Protein AF-A0A963RP96-F1 (afdb_monomer_lite)

Foldseek 3Di:
DDPDDDPDDPCVVVDKDFPAQQVDDDPNHGPGCIPVNVVVVVVVVVVVVLCVQQVDPDPDGDPSVVD

pLDDT: mean 89.69, std 12.18, range [43.09, 98.62]

Sequence (67 aa):
MAGETAKVDPMHQFTIEPVLGADWNIAGHSIAFT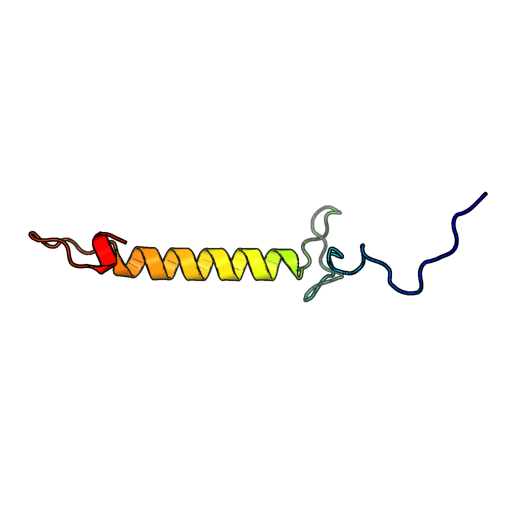NSALWMLITAVVLWLFMLGGMKRQLVPGRWQMA

Structure (mmCIF, N/CA/C/O backbone):
data_AF-A0A963RP96-F1
#
_entry.id   AF-A0A963RP96-F1
#
loop_
_atom_site.group_PDB
_atom_site.id
_atom_site.type_symbol
_atom_site.label_atom_id
_atom_site.label_alt_id
_atom_site.label_comp_id
_atom_site.label_asym_id
_atom_site.label_entity_id
_atom_site.label_seq_id
_atom_site.pdbx_PDB_ins_code
_atom_site.Cartn_x
_atom_site.Cartn_y
_atom_site.Cartn_z
_atom_site.occupancy
_atom_site.B_iso_or_equiv
_atom_site.auth_seq_id
_atom_site.auth_comp_id
_atom_site.auth_asym_id
_atom_site.auth_atom_id
_atom_site.pdbx_PDB_model_num
ATOM 1 N N . MET A 1 1 ? 17.852 24.303 -26.519 1.00 43.09 1 MET A N 1
ATOM 2 C CA . MET A 1 1 ? 18.921 24.268 -25.501 1.00 43.09 1 MET A CA 1
ATOM 3 C C . MET A 1 1 ? 18.481 23.270 -24.450 1.00 43.09 1 MET A C 1
ATOM 5 O O . MET A 1 1 ? 17.539 23.558 -23.725 1.00 43.09 1 MET A O 1
ATOM 9 N N . ALA A 1 2 ? 19.043 22.061 -24.491 1.00 48.88 2 ALA A N 1
ATOM 10 C CA . ALA A 1 2 ? 18.787 21.031 -23.492 1.00 48.88 2 ALA A CA 1
ATOM 11 C C . ALA A 1 2 ? 19.337 21.531 -22.153 1.00 48.88 2 ALA A C 1
ATOM 13 O O . ALA A 1 2 ? 20.515 21.876 -22.071 1.00 48.88 2 ALA A O 1
ATOM 14 N N . GLY A 1 3 ? 18.459 21.656 -21.159 1.00 55.69 3 GLY A N 1
ATOM 15 C CA . GLY A 1 3 ? 18.850 22.010 -19.802 1.00 55.69 3 GLY A CA 1
ATOM 16 C C . GLY A 1 3 ? 19.738 20.913 -19.234 1.00 55.69 3 GLY A C 1
ATOM 17 O O . GLY A 1 3 ? 19.433 19.730 -19.372 1.00 55.69 3 GLY A O 1
ATOM 18 N N . GLU A 1 4 ? 20.856 21.329 -18.658 1.00 57.59 4 GLU A N 1
ATOM 19 C CA . GLU A 1 4 ? 21.853 20.484 -18.018 1.00 57.59 4 GLU A CA 1
ATOM 20 C C . GLU A 1 4 ? 21.192 19.471 -17.076 1.00 57.59 4 GLU A C 1
ATOM 22 O O . GLU A 1 4 ? 20.341 19.817 -16.255 1.00 57.59 4 GLU A O 1
ATOM 27 N N . THR A 1 5 ? 21.592 18.205 -17.195 1.00 60.44 5 THR A N 1
ATOM 28 C CA . THR A 1 5 ? 21.230 17.140 -16.261 1.00 60.44 5 THR A CA 1
ATOM 29 C C . THR A 1 5 ? 21.661 17.556 -14.862 1.00 60.44 5 THR A C 1
ATOM 31 O O . THR A 1 5 ? 22.851 17.523 -14.532 1.00 60.44 5 THR A O 1
ATOM 34 N N . ALA A 1 6 ? 20.706 17.971 -14.033 1.00 64.06 6 ALA A N 1
ATOM 35 C CA . ALA A 1 6 ? 20.956 18.145 -12.618 1.00 64.06 6 ALA A CA 1
ATOM 36 C C . ALA A 1 6 ? 21.530 16.828 -12.072 1.00 64.06 6 ALA A C 1
ATOM 38 O O . ALA A 1 6 ? 21.015 15.748 -12.345 1.00 64.06 6 ALA A O 1
ATOM 39 N N . LYS A 1 7 ? 22.611 16.918 -11.292 1.00 73.00 7 LYS A N 1
ATOM 40 C CA . LYS A 1 7 ? 23.298 15.792 -10.629 1.00 73.00 7 LYS A CA 1
ATOM 41 C C . LYS A 1 7 ? 22.368 14.914 -9.765 1.00 73.00 7 LYS A C 1
ATOM 43 O O . LYS A 1 7 ? 22.757 13.828 -9.350 1.00 73.00 7 LYS A O 1
ATOM 48 N N . VAL A 1 8 ? 21.162 15.402 -9.492 1.00 80.94 8 VAL A N 1
ATOM 49 C CA . VAL A 1 8 ? 20.062 14.704 -8.834 1.00 80.94 8 VAL A CA 1
ATOM 50 C C . VAL A 1 8 ? 18.878 14.739 -9.792 1.00 80.94 8 VAL A C 1
ATOM 52 O O . VAL A 1 8 ? 18.428 15.827 -10.148 1.00 80.94 8 VAL A O 1
ATOM 55 N N . ASP A 1 9 ? 18.384 13.568 -10.190 1.00 88.00 9 ASP A N 1
ATOM 56 C CA . ASP A 1 9 ? 17.134 13.439 -10.937 1.00 88.00 9 ASP A CA 1
ATOM 57 C C . ASP A 1 9 ? 15.960 13.350 -9.943 1.00 88.00 9 ASP A C 1
ATOM 59 O O . ASP A 1 9 ? 15.770 12.302 -9.317 1.00 88.00 9 ASP A O 1
ATOM 63 N N . PRO A 1 10 ? 15.165 14.424 -9.768 1.00 88.62 10 PRO A N 1
ATOM 64 C CA . PRO A 1 10 ? 14.037 14.437 -8.844 1.00 88.62 10 PRO A CA 1
ATOM 65 C C . PRO A 1 10 ? 12.857 13.589 -9.330 1.00 88.62 10 PRO A C 1
ATOM 67 O O . PRO A 1 10 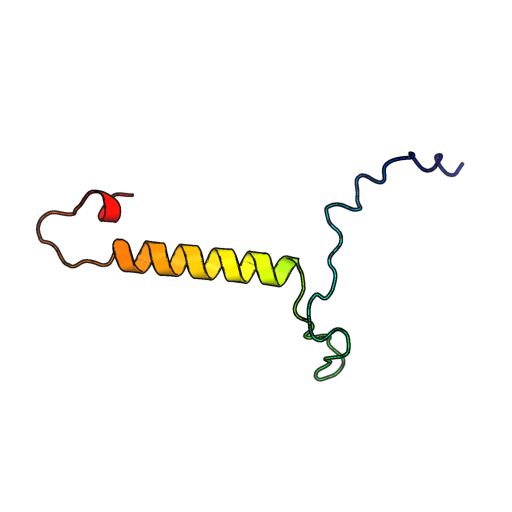? 11.813 13.607 -8.686 1.00 88.62 10 PRO A O 1
ATOM 70 N N . MET A 1 11 ? 12.943 12.910 -10.476 1.00 93.12 11 MET A N 1
ATOM 71 C CA . MET A 1 11 ? 11.898 11.990 -10.927 1.00 93.12 11 MET A CA 1
ATOM 72 C C . MET A 1 11 ? 12.194 10.539 -10.585 1.00 93.12 11 MET A C 1
ATOM 74 O O . MET A 1 11 ? 11.266 9.728 -10.557 1.00 93.12 11 MET A O 1
ATOM 78 N N . HIS A 1 12 ? 13.432 10.228 -10.201 1.00 91.25 12 HIS A N 1
ATOM 79 C CA . HIS A 1 12 ? 13.813 8.882 -9.800 1.00 91.25 12 HIS A CA 1
ATOM 80 C C . HIS A 1 12 ? 12.943 8.352 -8.645 1.00 91.25 12 HIS A C 1
ATOM 82 O O . HIS A 1 12 ? 12.575 7.181 -8.653 1.00 91.25 12 HIS A O 1
ATOM 88 N N . GLN A 1 13 ? 12.539 9.170 -7.665 1.00 91.06 13 GLN A N 1
ATOM 89 C CA . GLN A 1 13 ? 11.739 8.661 -6.538 1.00 91.06 13 GLN A CA 1
ATOM 90 C C . GLN A 1 13 ? 10.312 8.209 -6.907 1.00 91.06 13 GLN A C 1
ATOM 92 O O . GLN A 1 13 ? 9.614 7.660 -6.057 1.00 91.06 13 GLN A O 1
ATOM 97 N N . PHE A 1 14 ? 9.871 8.432 -8.147 1.00 94.94 14 PHE A N 1
ATOM 98 C CA . PHE A 1 14 ? 8.559 8.008 -8.641 1.00 94.94 14 PHE A CA 1
ATOM 99 C C . PHE A 1 14 ? 8.647 6.895 -9.692 1.00 94.94 14 PHE A C 1
ATOM 101 O O . PHE A 1 14 ? 7.634 6.564 -10.310 1.00 94.94 14 PHE A O 1
ATOM 108 N N . THR A 1 15 ? 9.831 6.314 -9.914 1.00 95.25 15 THR A N 1
ATOM 109 C CA . THR A 1 15 ? 9.979 5.197 -10.850 1.00 95.25 15 THR A CA 1
ATOM 110 C C . THR A 1 15 ? 9.192 3.986 -10.364 1.00 95.25 15 THR A C 1
ATOM 112 O O . THR A 1 15 ? 9.180 3.643 -9.179 1.00 95.25 15 THR A O 1
ATOM 115 N N . ILE A 1 16 ? 8.492 3.342 -11.296 1.00 95.62 16 ILE A N 1
ATOM 116 C CA . ILE A 1 16 ? 7.792 2.088 -11.041 1.00 95.62 16 ILE A CA 1
ATOM 117 C C . ILE A 1 16 ? 8.642 0.974 -11.623 1.00 95.62 16 ILE A C 1
ATOM 119 O O . ILE A 1 16 ? 8.901 0.950 -12.825 1.00 95.62 16 ILE A O 1
ATOM 123 N N . GLU A 1 17 ? 9.051 0.052 -10.765 1.00 95.56 17 GLU A N 1
ATOM 124 C CA . GLU A 1 17 ? 9.925 -1.053 -11.133 1.00 95.56 17 GLU A CA 1
ATOM 125 C C . GLU A 1 17 ? 9.280 -2.383 -10.735 1.00 95.56 17 GLU A C 1
ATOM 127 O O . GLU A 1 17 ? 8.653 -2.474 -9.668 1.00 95.56 17 GLU A O 1
ATOM 132 N N . PRO A 1 18 ? 9.398 -3.420 -11.583 1.00 96.94 18 PRO A N 1
ATOM 1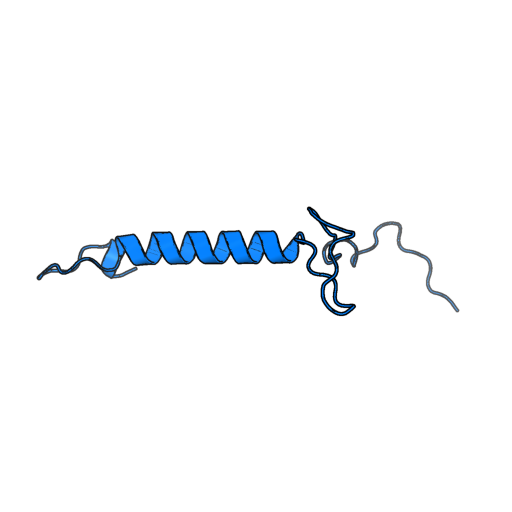33 C CA . PRO A 1 18 ? 8.961 -4.758 -11.231 1.00 96.94 18 PRO A CA 1
ATOM 134 C C . PRO A 1 18 ? 9.865 -5.317 -10.126 1.00 96.94 18 PRO A C 1
ATOM 136 O O . PRO A 1 18 ? 11.082 -5.381 -10.266 1.00 96.94 18 PRO A O 1
ATOM 139 N N . VAL A 1 19 ? 9.253 -5.750 -9.029 1.00 96.06 19 VAL A N 1
ATOM 140 C CA . VAL A 1 19 ? 9.915 -6.422 -7.902 1.00 96.06 19 VAL A CA 1
ATOM 141 C C . VAL A 1 19 ? 9.889 -7.936 -8.103 1.00 96.06 19 VAL A C 1
ATOM 143 O O . VAL A 1 19 ? 10.861 -8.616 -7.790 1.00 96.06 19 VAL A O 1
ATOM 146 N N . LEU A 1 20 ? 8.790 -8.476 -8.644 1.00 95.69 20 LEU A N 1
ATOM 147 C CA . LEU A 1 20 ? 8.653 -9.892 -8.992 1.00 95.69 20 LEU A CA 1
ATOM 148 C C . LEU A 1 20 ? 7.976 -10.044 -10.353 1.00 95.69 20 LEU A C 1
ATOM 150 O O . LEU A 1 20 ? 7.062 -9.290 -10.688 1.00 95.69 20 LEU A O 1
ATOM 154 N N . GLY A 1 21 ? 8.387 -11.060 -11.112 1.00 93.50 21 GLY A N 1
ATOM 155 C CA . GLY A 1 21 ? 7.687 -11.440 -12.336 1.00 93.50 21 GLY A CA 1
ATOM 156 C C . GLY A 1 21 ? 7.790 -10.414 -13.461 1.00 93.50 21 GLY A C 1
ATOM 157 O O . GLY A 1 21 ? 6.798 -10.179 -14.138 1.00 93.50 21 GLY A O 1
ATOM 158 N N . ALA A 1 22 ? 8.962 -9.800 -13.663 1.00 92.88 22 ALA A N 1
ATOM 159 C CA . ALA A 1 22 ? 9.181 -8.815 -14.730 1.00 92.88 22 ALA A CA 1
ATOM 160 C C . ALA A 1 22 ? 8.745 -9.329 -16.120 1.00 92.88 22 ALA A C 1
ATOM 162 O O . ALA A 1 22 ? 8.168 -8.581 -16.905 1.00 92.88 22 ALA A O 1
ATOM 163 N N . ASP A 1 23 ? 8.937 -10.626 -16.376 1.00 94.19 23 ASP A N 1
ATOM 164 C CA . ASP A 1 23 ? 8.570 -11.276 -17.639 1.00 94.19 23 ASP A CA 1
ATOM 165 C C . ASP A 1 23 ? 7.130 -11.817 -17.661 1.00 94.19 23 ASP A C 1
ATOM 167 O O . ASP A 1 23 ? 6.683 -12.381 -18.665 1.00 94.19 23 ASP A O 1
ATOM 171 N N . TRP A 1 24 ? 6.376 -11.677 -16.566 1.00 95.62 24 TRP A N 1
ATOM 172 C CA . TRP A 1 24 ? 5.004 -12.164 -16.505 1.00 95.62 24 TRP A CA 1
ATOM 173 C C . TRP A 1 24 ? 4.090 -11.272 -17.326 1.00 95.62 24 TRP A C 1
ATOM 175 O O . TRP A 1 24 ? 3.871 -10.100 -17.017 1.00 95.62 24 TRP A O 1
ATOM 185 N N . ASN A 1 25 ? 3.514 -11.871 -18.360 1.00 94.94 25 ASN A N 1
ATOM 186 C CA . ASN A 1 25 ? 2.606 -11.202 -19.265 1.00 94.94 25 ASN A CA 1
ATOM 187 C C . ASN A 1 25 ? 1.393 -12.092 -19.526 1.00 94.94 25 ASN A C 1
ATOM 189 O O . ASN A 1 25 ? 1.530 -13.284 -19.803 1.00 94.94 25 ASN A O 1
ATOM 193 N N . ILE A 1 26 ? 0.203 -11.502 -19.465 1.00 95.88 26 ILE A N 1
ATOM 194 C CA . ILE A 1 26 ? -1.061 -12.148 -19.821 1.00 95.88 26 ILE A CA 1
ATOM 195 C C . ILE A 1 26 ? -1.706 -11.309 -20.916 1.00 95.88 26 ILE A C 1
ATOM 197 O O . ILE A 1 26 ? -1.881 -10.106 -20.751 1.00 95.88 26 ILE A O 1
ATOM 201 N N . ALA A 1 27 ? -2.044 -11.935 -22.047 1.00 94.56 27 ALA A N 1
ATOM 202 C CA . ALA A 1 27 ? -2.661 -11.261 -23.197 1.00 94.56 27 ALA A CA 1
ATOM 203 C C . ALA A 1 27 ? -1.895 -10.005 -23.684 1.00 94.56 27 ALA A C 1
ATOM 205 O O . ALA A 1 27 ? -2.499 -9.050 -24.159 1.00 94.56 27 ALA A O 1
ATOM 206 N N . GLY A 1 28 ? -0.563 -9.996 -23.554 1.00 92.44 28 GLY A N 1
ATOM 207 C CA . GLY A 1 28 ? 0.282 -8.854 -23.932 1.00 92.44 28 GLY A CA 1
ATOM 208 C C . GLY A 1 28 ? 0.360 -7.731 -22.890 1.00 92.44 28 GLY A C 1
ATOM 209 O O . GLY A 1 28 ? 1.011 -6.722 -23.145 1.00 92.44 28 GLY A O 1
ATOM 210 N N . HIS A 1 29 ? -0.257 -7.899 -21.719 1.00 93.38 29 HIS A N 1
ATOM 211 C CA . HIS A 1 29 ? -0.154 -6.969 -20.597 1.00 93.38 29 HIS A CA 1
ATOM 212 C C . HIS A 1 29 ? 0.753 -7.526 -19.503 1.00 93.38 29 HIS A C 1
ATOM 214 O O . HIS A 1 29 ? 0.575 -8.668 -19.072 1.00 93.38 29 HIS A O 1
ATOM 220 N N . SER A 1 30 ? 1.689 -6.704 -19.025 1.00 92.69 30 SER A N 1
ATOM 221 C CA . SER A 1 30 ? 2.531 -7.068 -17.887 1.00 92.69 30 SER A CA 1
ATOM 222 C C . SER A 1 30 ? 1.694 -7.145 -16.616 1.00 92.69 30 SER A C 1
ATOM 224 O O . SER A 1 30 ? 0.928 -6.236 -16.299 1.00 92.69 30 SER A O 1
ATOM 226 N N . ILE A 1 31 ? 1.865 -8.245 -15.893 1.00 95.25 31 ILE A N 1
ATOM 227 C CA . ILE A 1 31 ? 1.273 -8.484 -14.572 1.00 95.25 31 ILE A CA 1
ATOM 228 C C . ILE A 1 31 ? 2.366 -8.595 -13.503 1.00 95.25 31 ILE A C 1
ATOM 230 O O . ILE A 1 31 ? 2.185 -9.256 -12.480 1.00 95.25 31 ILE A O 1
ATOM 234 N N . ALA A 1 32 ? 3.524 -7.985 -13.763 1.00 97.06 32 ALA A N 1
ATOM 235 C CA . ALA A 1 32 ? 4.617 -7.940 -12.812 1.00 97.06 32 ALA A CA 1
ATOM 236 C C . ALA A 1 32 ? 4.162 -7.278 -11.506 1.00 97.06 32 ALA A C 1
ATOM 238 O O . ALA A 1 32 ? 3.439 -6.279 -11.498 1.00 97.06 32 ALA A O 1
ATOM 239 N N . PHE A 1 33 ? 4.619 -7.818 -10.383 1.00 97.38 33 PHE A N 1
ATOM 240 C CA . PHE A 1 33 ? 4.384 -7.208 -9.086 1.00 97.38 33 PHE A CA 1
ATOM 241 C C . PHE A 1 33 ? 5.389 -6.076 -8.889 1.00 97.38 33 PHE A C 1
ATOM 243 O O . PHE A 1 33 ? 6.589 -6.329 -8.793 1.00 97.38 33 PHE A O 1
ATOM 250 N N . THR A 1 34 ? 4.914 -4.835 -8.854 1.00 97.75 34 THR A N 1
ATOM 251 C CA . THR A 1 34 ? 5.753 -3.631 -8.797 1.00 97.75 34 THR A CA 1
ATOM 252 C C . THR A 1 34 ? 5.919 -3.086 -7.379 1.00 97.75 34 THR A C 1
ATOM 254 O O . THR A 1 34 ? 5.175 -3.430 -6.459 1.00 97.75 34 THR A O 1
ATOM 257 N N . ASN A 1 35 ? 6.865 -2.163 -7.202 1.00 97.38 35 ASN A N 1
ATOM 258 C CA . ASN A 1 35 ? 7.006 -1.372 -5.976 1.00 97.38 35 ASN A CA 1
ATOM 259 C C . ASN A 1 35 ? 5.710 -0.620 -5.602 1.00 97.38 35 ASN A C 1
ATOM 261 O O . ASN A 1 35 ? 5.342 -0.571 -4.430 1.00 97.38 35 ASN A O 1
ATOM 265 N N . SER A 1 36 ? 4.976 -0.079 -6.579 1.00 96.94 36 SER A N 1
ATOM 266 C CA . SER A 1 36 ? 3.677 0.562 -6.336 1.00 96.94 36 SER A CA 1
ATOM 267 C C . SER A 1 36 ? 2.605 -0.442 -5.895 1.00 96.94 36 SER A C 1
ATOM 269 O O . SER A 1 36 ? 1.865 -0.162 -4.952 1.00 96.94 36 SER A O 1
ATOM 271 N N . ALA A 1 37 ? 2.559 -1.635 -6.499 1.00 97.06 37 ALA A N 1
ATOM 272 C CA . ALA A 1 37 ? 1.652 -2.709 -6.090 1.00 97.06 37 ALA A CA 1
ATOM 273 C C . ALA A 1 37 ? 1.958 -3.221 -4.670 1.00 97.06 37 ALA A C 1
ATOM 275 O O . ALA A 1 37 ? 1.032 -3.512 -3.911 1.00 97.06 37 ALA A O 1
ATOM 276 N N . LEU A 1 38 ? 3.235 -3.265 -4.273 1.00 97.81 38 LEU A N 1
ATOM 277 C CA . LEU A 1 38 ? 3.643 -3.582 -2.902 1.00 97.81 38 LEU A CA 1
ATOM 278 C C . LEU A 1 38 ? 3.043 -2.601 -1.891 1.00 97.81 38 LEU A C 1
ATOM 280 O O . LEU A 1 38 ? 2.466 -3.031 -0.893 1.00 97.81 38 LEU A O 1
ATOM 284 N N . TRP A 1 39 ? 3.126 -1.297 -2.156 1.00 98.06 39 TRP A N 1
ATOM 285 C CA . TRP A 1 39 ? 2.523 -0.295 -1.278 1.00 98.06 39 TRP A CA 1
ATOM 286 C C . TRP A 1 39 ? 0.999 -0.404 -1.227 1.00 98.06 39 TRP A C 1
ATOM 288 O O . TRP A 1 39 ? 0.431 -0.323 -0.140 1.00 98.06 39 TRP A O 1
ATOM 298 N N . MET A 1 40 ? 0.336 -0.682 -2.355 1.00 98.12 40 MET A N 1
ATOM 299 C CA . MET A 1 40 ? -1.110 -0.942 -2.369 1.00 98.12 40 MET A CA 1
ATOM 300 C C . MET A 1 40 ? -1.484 -2.156 -1.508 1.00 98.12 40 MET A C 1
ATOM 302 O O . MET A 1 40 ? -2.451 -2.095 -0.747 1.00 98.12 40 MET A O 1
ATOM 306 N N . LEU A 1 41 ? -0.703 -3.241 -1.579 1.00 98.25 41 LEU A N 1
ATOM 307 C CA . LEU A 1 41 ? -0.905 -4.429 -0.750 1.00 98.25 41 LEU A CA 1
ATOM 308 C C . LEU A 1 41 ? -0.732 -4.108 0.740 1.00 98.25 41 LEU A C 1
ATOM 310 O O . LEU A 1 41 ? -1.578 -4.493 1.545 1.00 98.25 41 LEU A O 1
ATOM 314 N N . ILE A 1 42 ? 0.323 -3.374 1.108 1.00 98.62 42 ILE A N 1
ATOM 315 C CA . ILE A 1 42 ? 0.548 -2.929 2.491 1.00 98.62 42 ILE A CA 1
ATOM 316 C C . ILE A 1 42 ? -0.649 -2.109 2.983 1.00 98.62 42 ILE A C 1
ATOM 318 O O . ILE A 1 42 ? -1.181 -2.391 4.055 1.00 98.62 42 ILE A O 1
ATOM 322 N N . THR A 1 43 ? -1.121 -1.138 2.196 1.00 98.50 43 THR A N 1
ATOM 323 C CA . THR A 1 43 ? -2.300 -0.334 2.542 1.00 98.50 43 THR A CA 1
ATOM 324 C C . THR A 1 43 ? -3.535 -1.207 2.753 1.00 98.50 43 THR A C 1
ATOM 326 O O . THR A 1 43 ? -4.226 -1.043 3.757 1.00 98.50 43 THR A O 1
ATOM 329 N N . ALA A 1 44 ? -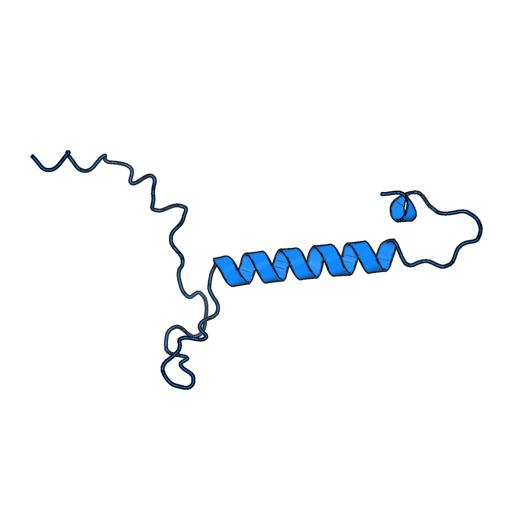3.797 -2.165 1.862 1.00 98.50 44 ALA A N 1
ATOM 330 C CA . ALA A 1 44 ? -4.929 -3.078 1.995 1.00 98.50 44 ALA A CA 1
ATOM 331 C C . ALA A 1 44 ? -4.845 -3.924 3.277 1.00 98.50 44 ALA A C 1
ATOM 333 O O . ALA A 1 44 ? -5.837 -4.044 3.994 1.00 98.50 44 ALA A O 1
ATOM 334 N N . VAL A 1 45 ? -3.664 -4.460 3.609 1.00 98.56 45 VAL A N 1
ATOM 335 C CA . VAL A 1 45 ? -3.437 -5.231 4.843 1.00 98.56 45 VAL A CA 1
ATOM 336 C C . VAL A 1 45 ? -3.659 -4.366 6.082 1.00 98.56 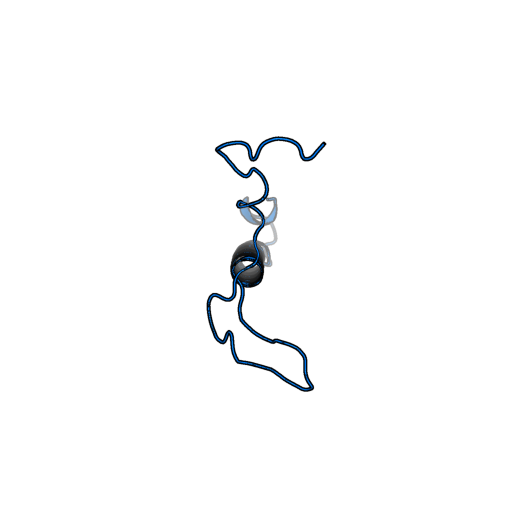45 VAL A C 1
ATOM 338 O O . VAL A 1 45 ? -4.341 -4.795 7.011 1.00 98.56 45 VAL A O 1
ATOM 341 N N . VAL A 1 46 ? -3.135 -3.138 6.100 1.00 97.94 46 VAL A N 1
ATOM 342 C CA . VAL A 1 46 ? -3.327 -2.204 7.219 1.00 97.94 46 VAL A CA 1
ATOM 343 C C . VAL A 1 46 ? -4.806 -1.871 7.404 1.00 97.94 46 VAL A C 1
ATOM 345 O O . VAL A 1 46 ? -5.310 -1.952 8.523 1.00 97.94 46 VAL A O 1
ATOM 348 N N . LEU A 1 47 ? -5.520 -1.556 6.320 1.00 97.00 47 LEU A N 1
ATOM 349 C CA . LEU A 1 47 ? -6.959 -1.291 6.366 1.00 97.00 47 LEU A CA 1
ATOM 350 C C . LEU A 1 47 ? -7.742 -2.509 6.858 1.00 97.00 47 LEU A C 1
ATOM 352 O O . LEU A 1 47 ? -8.635 -2.374 7.692 1.00 97.00 47 LEU A O 1
ATOM 356 N N . TRP A 1 48 ? -7.391 -3.704 6.387 1.00 96.94 48 TRP A N 1
ATOM 357 C CA . TRP A 1 48 ? -8.027 -4.943 6.819 1.00 96.94 48 TRP A CA 1
ATOM 358 C C . TRP A 1 48 ? -7.829 -5.200 8.319 1.00 96.94 48 TRP A C 1
ATOM 360 O O . TRP A 1 48 ? -8.800 -5.458 9.031 1.00 96.94 48 TRP A O 1
ATOM 370 N N . LEU A 1 49 ? -6.602 -5.050 8.828 1.00 95.88 49 LEU A N 1
ATOM 371 C CA . LEU A 1 49 ? -6.301 -5.169 10.260 1.00 95.88 49 LEU A CA 1
ATOM 372 C C . LEU A 1 49 ? -7.032 -4.111 11.093 1.00 95.88 49 LEU A C 1
ATOM 374 O O . LEU A 1 49 ? -7.563 -4.416 12.164 1.00 95.88 49 LEU A O 1
ATOM 378 N N . PHE A 1 50 ? -7.095 -2.876 10.596 1.00 93.88 50 PHE A N 1
ATOM 379 C CA . PHE A 1 50 ? -7.831 -1.795 11.240 1.00 93.88 50 PHE A CA 1
ATOM 380 C C . PHE A 1 50 ? -9.324 -2.136 11.368 1.00 93.88 50 PHE A C 1
ATOM 382 O O . PHE A 1 50 ? -9.879 -2.062 12.470 1.00 93.88 50 PHE A O 1
ATOM 389 N N . MET A 1 51 ? -9.944 -2.611 10.282 1.00 93.44 51 MET A N 1
ATOM 390 C CA . MET A 1 51 ? -11.340 -3.059 10.258 1.00 93.44 51 MET A CA 1
ATOM 391 C C . MET A 1 51 ? -11.600 -4.220 11.220 1.00 93.44 51 MET A C 1
ATOM 393 O O . MET A 1 51 ? -12.568 -4.168 11.979 1.00 93.44 51 MET A O 1
ATOM 397 N N . LEU A 1 52 ? -10.718 -5.225 11.276 1.00 92.19 52 LEU A N 1
ATOM 398 C CA . LEU A 1 52 ? -10.845 -6.334 12.232 1.00 92.19 52 LEU A CA 1
ATOM 399 C C . LEU A 1 52 ? -10.949 -5.850 13.686 1.00 92.19 52 LEU A C 1
ATOM 401 O O . LEU A 1 52 ? -11.718 -6.407 14.472 1.00 92.19 52 LEU A O 1
ATOM 405 N N . GLY A 1 53 ? -10.205 -4.804 14.052 1.00 88.44 53 GLY A N 1
ATOM 406 C CA . GLY A 1 53 ? -10.293 -4.211 15.384 1.00 88.44 53 GLY A CA 1
ATOM 407 C C . GLY A 1 53 ? -11.576 -3.401 15.616 1.00 88.44 53 GLY A C 1
ATOM 408 O O . GLY A 1 53 ? -12.097 -3.402 16.735 1.00 88.44 53 GLY A O 1
ATOM 409 N N . GLY A 1 54 ? -12.091 -2.723 14.583 1.00 88.38 54 GLY A N 1
ATOM 410 C CA . GLY A 1 54 ? -13.254 -1.829 14.667 1.00 88.38 54 GLY A CA 1
ATOM 411 C C . GLY A 1 54 ? -14.614 -2.537 14.622 1.00 88.38 54 GLY A C 1
ATOM 412 O O . GLY A 1 54 ? -15.573 -2.083 15.245 1.00 88.38 54 GLY A O 1
ATOM 413 N N . MET A 1 55 ? -14.705 -3.697 13.965 1.00 90.06 55 MET A N 1
ATOM 414 C CA . MET A 1 55 ? -15.965 -4.411 13.690 1.00 90.06 55 MET A CA 1
ATOM 415 C C . MET A 1 55 ? -16.585 -5.164 14.890 1.00 90.06 55 MET A C 1
ATOM 417 O O . MET A 1 55 ? -17.471 -6.005 14.714 1.00 90.06 55 MET A O 1
ATOM 421 N N . LYS A 1 56 ? -16.157 -4.898 16.131 1.00 87.25 56 LYS A N 1
ATOM 422 C CA . LYS A 1 56 ? -16.711 -5.576 17.317 1.00 87.25 56 LYS A CA 1
ATOM 423 C C . LYS A 1 56 ? -18.170 -5.162 17.570 1.00 87.25 56 LYS A C 1
ATOM 425 O O . LYS A 1 56 ? -18.548 -4.005 17.445 1.00 87.25 56 LYS A O 1
ATOM 430 N N . ARG A 1 57 ? -19.027 -6.096 17.980 1.00 87.44 57 ARG A N 1
ATOM 431 C CA . ARG A 1 57 ? -20.448 -5.806 18.267 1.00 87.44 57 ARG A CA 1
ATOM 432 C C . ARG A 1 57 ? -20.660 -5.579 19.761 1.00 87.44 57 ARG A C 1
ATOM 434 O O . ARG A 1 57 ? -21.269 -6.402 20.435 1.00 87.44 57 ARG A O 1
ATOM 441 N N . GLN A 1 58 ? -20.082 -4.506 20.291 1.00 90.75 58 GLN A N 1
ATOM 442 C CA . GLN A 1 58 ? -20.199 -4.144 21.706 1.00 90.75 58 GLN A CA 1
ATOM 443 C C . GLN A 1 58 ? -21.322 -3.121 21.901 1.00 90.75 58 GLN A C 1
ATOM 445 O O . GLN A 1 58 ? -21.504 -2.243 21.063 1.00 90.75 58 GLN A O 1
ATOM 450 N N . LEU A 1 59 ? -22.068 -3.229 23.008 1.00 92.56 59 LEU A N 1
ATOM 451 C CA . LEU A 1 59 ? -23.131 -2.271 23.343 1.00 92.56 59 LEU A CA 1
ATOM 452 C C . LEU A 1 59 ? -22.565 -0.865 23.598 1.00 92.56 59 LEU A C 1
ATOM 454 O O . LEU A 1 59 ? -23.162 0.125 23.190 1.00 92.56 59 LEU A O 1
ATOM 458 N N . VAL A 1 60 ? -21.404 -0.794 24.257 1.00 92.62 60 VAL A N 1
ATOM 459 C CA . VAL A 1 60 ? -20.629 0.438 24.434 1.00 92.62 60 VAL A CA 1
ATOM 460 C C . VAL A 1 60 ? -19.356 0.314 23.595 1.00 92.62 60 VAL A C 1
ATOM 462 O O . VAL A 1 60 ? -18.557 -0.588 23.872 1.00 92.62 60 VAL A O 1
ATOM 465 N N . PRO A 1 61 ? -19.159 1.173 22.580 1.00 91.75 61 PRO A N 1
ATOM 466 C CA . PRO A 1 61 ? -17.996 1.092 21.709 1.00 91.75 61 PRO A CA 1
ATOM 467 C C . PRO A 1 61 ? -16.679 1.333 22.455 1.00 91.75 61 PRO A C 1
ATOM 469 O O . PRO A 1 61 ? -16.542 2.287 23.223 1.00 91.75 61 PRO A O 1
ATOM 472 N N . GLY A 1 62 ? -15.684 0.480 22.208 1.00 91.00 62 GLY A N 1
ATOM 473 C CA . GLY A 1 62 ? -14.316 0.702 22.683 1.00 91.00 62 GLY A CA 1
ATOM 474 C C . GLY A 1 62 ? -13.584 1.787 21.880 1.00 91.00 62 GLY A C 1
ATOM 475 O O . GLY A 1 62 ? -13.978 2.128 20.770 1.00 91.00 62 GLY A O 1
ATOM 476 N N . ARG A 1 63 ? -12.449 2.287 22.393 1.00 91.81 63 ARG A N 1
ATOM 477 C CA . ARG A 1 63 ? -11.664 3.371 21.752 1.00 91.81 63 ARG A CA 1
ATOM 478 C C . ARG A 1 63 ? -11.287 3.083 20.292 1.00 91.81 63 ARG A C 1
ATOM 480 O O . ARG A 1 63 ? -11.319 3.988 19.477 1.00 91.81 63 ARG A O 1
ATOM 487 N N . TRP A 1 64 ? -10.968 1.830 19.967 1.00 90.62 64 TRP A N 1
ATOM 488 C CA . TRP A 1 64 ? -10.600 1.408 18.608 1.00 90.62 64 TRP A CA 1
ATOM 489 C C . TRP A 1 64 ? -11.783 1.396 17.628 1.00 90.62 64 TRP A C 1
ATOM 491 O O . TRP A 1 64 ? -11.586 1.471 16.427 1.00 90.62 64 TRP A O 1
ATOM 501 N N . GLN A 1 65 ? -13.015 1.304 18.129 1.00 89.12 65 GLN A N 1
ATOM 502 C CA . GLN A 1 65 ? -14.218 1.380 17.294 1.00 89.12 65 GLN A CA 1
ATOM 503 C C . GLN A 1 65 ? -14.607 2.822 16.955 1.00 89.12 65 GLN A C 1
ATOM 505 O O . GLN A 1 65 ? -15.430 3.037 16.074 1.00 89.12 65 GLN A O 1
ATOM 510 N N . MET A 1 66 ? -14.055 3.781 17.705 1.00 86.88 66 MET A N 1
ATOM 511 C CA . MET A 1 66 ? -14.275 5.218 17.537 1.00 86.88 66 MET A CA 1
ATOM 512 C C . MET A 1 66 ? -13.139 5.910 16.774 1.00 86.88 66 MET A C 1
ATOM 514 O O . MET A 1 66 ? -13.277 7.089 16.454 1.00 86.88 66 MET A O 1
ATOM 518 N N . ALA A 1 67 ? -12.013 5.216 16.578 1.00 72.31 67 ALA A N 1
ATOM 519 C CA . ALA A 1 67 ? -10.924 5.657 15.711 1.00 72.31 67 ALA A CA 1
ATOM 520 C C . ALA A 1 67 ? -11.382 5.619 14.249 1.00 72.31 67 ALA A C 1
ATOM 522 O O . ALA A 1 67 ? -10.954 6.516 13.494 1.00 72.31 67 ALA A O 1
#

Secondary structure (DSSP, 8-state):
-PPP--SS-TTGGG---EEE-TT-EETTEE--EEHHHHHHHHHHHHHHHHHHHH----S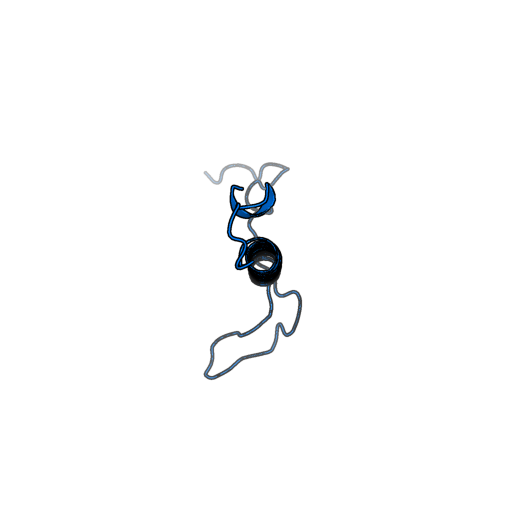S--HHHH-

Radius of gyration: 20.86 Å; chains: 1; bounding box: 46×36×50 Å